Protein AF-A0A0Q4BHX9-F1 (afdb_monomer)

Radius of gyration: 12.49 Å; Cα contacts (8 Å, |Δi|>4): 129; chains: 1; bounding box: 23×34×31 Å

Solvent-accessible surface area (backbone atoms only — not comparable to full-atom values): 5194 Å² total; per-residue (Å²): 133,80,85,61,66,36,68,29,74,46,80,35,77,90,78,29,46,41,33,39,35,28,42,77,89,46,52,41,47,79,48,63,61,58,48,54,40,64,63,77,52,53,62,55,50,26,50,48,63,38,68,53,72,98,64,55,58,70,56,40,26,49,55,48,46,51,48,35,64,73,72,67,48,46,61,45,58,55,54,48,61,60,52,27,54,38,49,48,66,50,59,116

Nearest PDB structures (foldseek):
  3rr1-assembly1_B  TM=4.489E-01  e=1.534E+00  Ralstonia pickettii 12J
  3rra-assembly1_B  TM=4.461E-01  e=1.735E+00  Ralstonia pickettii 12J
  4e4f-assembly1_C-2  TM=3.589E-01  e=3.018E+00  Pectobacterium carotovorum subsp. carotovorum PC1
  3u4f-assembly2_D  TM=3.677E-01  e=3.630E+00  Roseovarius nubinhibens ISM
  4e4f-assembly1_D  TM=3.723E-01  e=3.210E+00  Pectobacterium carotovorum subsp. carotovorum PC1

Sequence (92 aa):
MGPRIRRAERKVPGGKLVQMTVDHDGAIRLTGDFFLHPEDELADLESFLSSLPRAGRDETVTLVREYVQSSGVTMIGLRPEDLADLLAEVRP

Structure (mmCIF, N/CA/C/O backbone):
data_AF-A0A0Q4BHX9-F1
#
_entry.id   AF-A0A0Q4BHX9-F1
#
loop_
_atom_site.group_PDB
_atom_site.id
_atom_site.type_symbol
_atom_site.label_atom_id
_atom_site.label_alt_id
_atom_site.label_comp_id
_atom_site.label_asym_id
_atom_site.label_entity_id
_atom_site.label_seq_id
_atom_site.pdbx_PDB_ins_code
_atom_site.Cartn_x
_atom_site.Cartn_y
_atom_site.Cartn_z
_atom_site.occupancy
_atom_site.B_iso_or_equiv
_atom_site.auth_seq_id
_atom_site.auth_comp_id
_atom_site.auth_asym_id
_atom_site.auth_atom_id
_atom_site.pdbx_PDB_model_num
ATOM 1 N N . MET A 1 1 ? 8.254 -24.458 -16.578 1.00 48.94 1 MET A N 1
ATOM 2 C CA . MET A 1 1 ? 8.784 -23.129 -16.204 1.00 48.94 1 MET A CA 1
ATOM 3 C C . MET A 1 1 ? 7.941 -22.645 -15.039 1.00 48.94 1 MET A C 1
ATOM 5 O O . MET A 1 1 ? 6.732 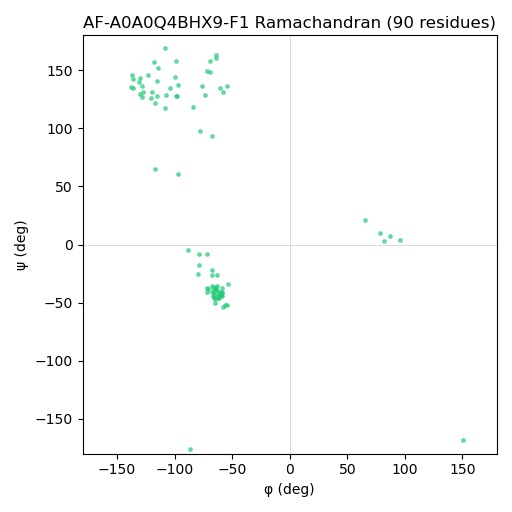-22.610 -15.198 1.00 48.94 1 MET A O 1
ATOM 9 N N . GLY A 1 2 ? 8.525 -22.424 -13.859 1.00 57.16 2 GLY A N 1
ATOM 10 C CA . GLY A 1 2 ? 7.757 -21.956 -12.696 1.00 57.16 2 GLY A CA 1
ATOM 11 C C . GLY A 1 2 ? 7.277 -20.510 -12.879 1.00 57.16 2 GLY A C 1
ATOM 12 O O . GLY A 1 2 ? 7.874 -19.788 -13.687 1.00 57.16 2 GLY A O 1
ATOM 13 N N . PRO A 1 3 ? 6.225 -20.081 -12.160 1.00 61.72 3 PRO A N 1
ATOM 14 C CA . PRO A 1 3 ? 5.775 -18.695 -12.198 1.00 61.72 3 PRO A CA 1
ATOM 15 C C . PRO A 1 3 ? 6.924 -17.773 -11.775 1.00 61.72 3 PRO A C 1
ATOM 17 O O . PRO A 1 3 ? 7.608 -18.015 -10.778 1.00 61.72 3 PRO A O 1
ATOM 20 N N . ARG A 1 4 ? 7.175 -16.726 -12.566 1.00 74.19 4 ARG A N 1
ATOM 21 C CA . ARG A 1 4 ? 8.157 -15.695 -12.221 1.00 74.19 4 ARG A CA 1
ATOM 22 C C . ARG A 1 4 ? 7.519 -14.768 -11.197 1.00 74.19 4 ARG A C 1
ATOM 24 O O . ARG A 1 4 ? 6.778 -13.870 -11.568 1.00 74.19 4 ARG A O 1
ATOM 31 N N . ILE A 1 5 ? 7.811 -15.011 -9.927 1.00 86.56 5 ILE A N 1
ATOM 32 C CA . ILE A 1 5 ? 7.422 -14.128 -8.830 1.00 86.56 5 ILE A CA 1
ATOM 33 C C . ILE A 1 5 ? 8.627 -13.252 -8.496 1.00 86.56 5 ILE A C 1
ATOM 35 O O . ILE A 1 5 ? 9.732 -13.761 -8.285 1.00 86.56 5 ILE A O 1
ATOM 39 N N . ARG A 1 6 ? 8.426 -11.937 -8.463 1.00 90.94 6 ARG A N 1
ATOM 40 C CA . ARG A 1 6 ? 9.407 -10.985 -7.932 1.00 90.94 6 ARG A CA 1
ATOM 41 C C . ARG A 1 6 ? 9.006 -10.606 -6.517 1.00 90.94 6 ARG A C 1
ATOM 43 O O . ARG A 1 6 ? 7.823 -10.515 -6.209 1.00 90.94 6 ARG A O 1
ATOM 50 N N . ARG A 1 7 ? 9.999 -10.403 -5.658 1.00 92.88 7 ARG A N 1
ATOM 51 C CA . ARG A 1 7 ? 9.798 -10.018 -4.262 1.00 92.88 7 ARG A CA 1
ATOM 52 C C . ARG A 1 7 ? 10.770 -8.919 -3.874 1.00 92.88 7 ARG A C 1
ATOM 54 O O . ARG A 1 7 ? 11.925 -8.971 -4.290 1.00 92.88 7 ARG A O 1
ATOM 61 N N . ALA A 1 8 ? 10.294 -7.9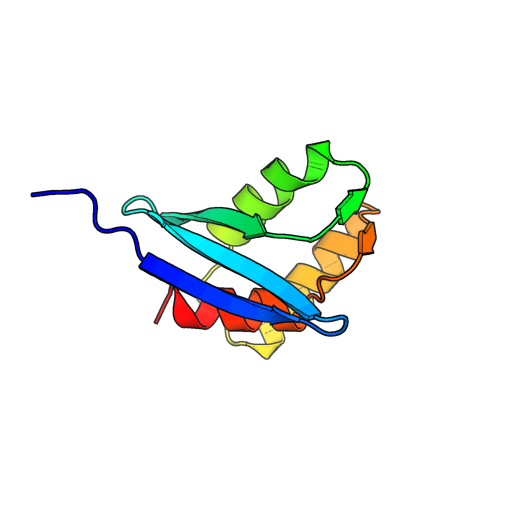87 -3.067 1.00 92.75 8 ALA A N 1
ATOM 62 C CA . ALA A 1 8 ? 11.084 -6.974 -2.392 1.00 92.75 8 ALA A CA 1
ATOM 63 C C . ALA A 1 8 ? 10.699 -6.980 -0.912 1.00 92.75 8 ALA A C 1
ATOM 65 O O . ALA A 1 8 ? 9.539 -7.206 -0.565 1.00 92.75 8 ALA A O 1
ATOM 66 N N . GLU A 1 9 ? 11.669 -6.761 -0.037 1.00 91.81 9 GLU A N 1
ATOM 67 C CA . GLU A 1 9 ? 11.465 -6.723 1.408 1.00 91.81 9 GLU A CA 1
ATOM 68 C C . GLU A 1 9 ? 12.124 -5.477 1.984 1.00 91.81 9 GLU A C 1
ATOM 70 O O . GLU A 1 9 ? 13.215 -5.079 1.576 1.00 91.81 9 GLU A O 1
ATOM 75 N N . ARG A 1 10 ? 11.447 -4.839 2.936 1.00 86.38 10 ARG A N 1
ATOM 76 C CA . ARG A 1 10 ? 11.888 -3.586 3.530 1.00 86.38 10 ARG A CA 1
ATOM 77 C C . ARG A 1 10 ? 11.677 -3.599 5.031 1.00 86.38 10 ARG A C 1
ATOM 79 O O . ARG A 1 10 ? 10.629 -3.997 5.542 1.00 86.38 10 ARG A O 1
ATOM 86 N N . LYS A 1 11 ? 12.703 -3.127 5.737 1.00 84.38 11 LYS A N 1
ATOM 87 C CA . LYS A 1 11 ? 12.625 -2.833 7.166 1.00 84.38 11 LYS A CA 1
ATOM 88 C C . LYS A 1 11 ? 12.045 -1.443 7.340 1.00 84.38 11 LYS A C 1
ATOM 90 O O . LYS A 1 11 ? 12.630 -0.459 6.894 1.00 84.38 11 LYS A O 1
ATOM 95 N N . VAL A 1 12 ? 10.903 -1.388 7.998 1.00 80.44 12 VAL A N 1
ATOM 96 C CA . VAL A 1 12 ? 10.162 -0.161 8.278 1.00 80.44 12 VAL A CA 1
ATOM 97 C C . VAL A 1 12 ? 10.450 0.305 9.716 1.00 80.44 12 VAL A C 1
ATOM 99 O O . VAL A 1 12 ? 10.910 -0.488 10.553 1.00 80.44 12 VAL A O 1
ATOM 102 N N . PRO A 1 13 ? 10.243 1.598 10.033 1.00 71.38 13 PRO A N 1
ATOM 103 C CA . PRO A 1 13 ? 10.468 2.121 11.378 1.00 71.38 13 PRO A CA 1
ATOM 104 C C . PRO A 1 13 ? 9.685 1.328 12.432 1.00 71.38 13 PRO A C 1
ATOM 106 O O . PRO A 1 13 ? 8.519 0.999 12.233 1.00 71.38 13 PRO A O 1
ATOM 109 N N . GLY A 1 14 ? 10.332 1.018 13.558 1.00 69.06 14 GLY A N 1
ATOM 110 C CA . GLY A 1 14 ? 9.775 0.133 14.591 1.00 69.06 14 GLY A CA 1
ATOM 111 C C . GLY A 1 14 ? 10.216 -1.331 14.480 1.00 69.06 14 GLY A C 1
ATOM 112 O O . GLY A 1 14 ? 9.762 -2.153 15.265 1.00 69.06 14 GLY A O 1
ATOM 113 N N . GLY A 1 15 ? 11.112 -1.664 13.540 1.00 67.44 15 GLY A N 1
ATOM 114 C CA . GLY A 1 15 ? 11.727 -2.997 13.431 1.00 67.44 15 GLY A CA 1
ATOM 115 C C . GLY A 1 15 ? 10.869 -4.039 12.711 1.00 67.44 15 GLY A C 1
ATOM 116 O O . GLY A 1 15 ? 11.284 -5.188 12.582 1.00 67.44 15 GLY A O 1
ATOM 117 N N . LYS A 1 16 ? 9.702 -3.628 12.213 1.00 80.31 16 LYS A N 1
ATOM 118 C CA . LYS A 1 16 ? 8.788 -4.458 11.433 1.00 80.31 16 LYS A CA 1
ATOM 119 C C . LYS A 1 16 ? 9.367 -4.705 10.035 1.00 80.31 16 LYS A C 1
AT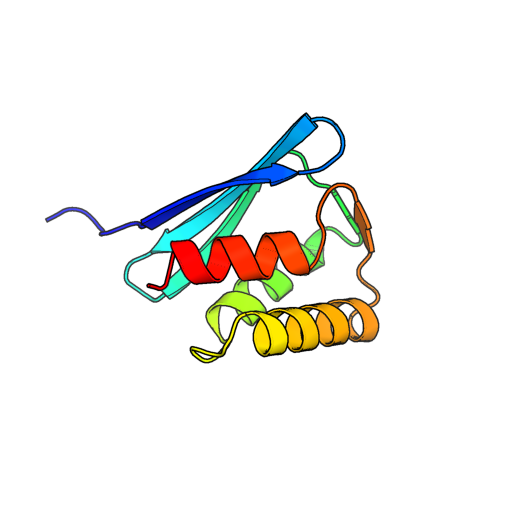OM 121 O O . LYS A 1 16 ? 10.110 -3.879 9.495 1.00 80.31 16 LYS A O 1
ATOM 126 N N . LEU A 1 17 ? 9.050 -5.858 9.454 1.00 85.12 17 LEU A N 1
ATOM 127 C CA . LEU A 1 17 ? 9.474 -6.237 8.107 1.00 85.12 17 LEU A CA 1
ATOM 128 C C . LEU A 1 17 ? 8.242 -6.358 7.221 1.00 85.12 17 LEU A C 1
ATOM 130 O O . LEU A 1 17 ? 7.289 -7.047 7.582 1.00 85.12 17 LEU A O 1
ATOM 134 N N . VAL A 1 18 ? 8.277 -5.677 6.079 1.00 91.00 18 VAL A N 1
ATOM 135 C CA . VAL A 1 18 ? 7.214 -5.697 5.074 1.00 91.00 18 VAL A CA 1
ATOM 136 C C . VAL A 1 18 ? 7.800 -6.218 3.776 1.00 91.00 18 VAL A C 1
ATOM 138 O O . VAL A 1 18 ? 8.851 -5.767 3.330 1.00 91.00 18 VAL A O 1
ATOM 141 N N . GLN A 1 19 ? 7.122 -7.180 3.175 1.00 92.94 19 GLN A N 1
ATOM 142 C CA . GLN A 1 19 ? 7.486 -7.818 1.928 1.00 92.94 19 GLN A CA 1
ATOM 143 C C . GLN A 1 19 ? 6.366 -7.606 0.913 1.00 92.94 19 GLN A C 1
ATOM 145 O O . GLN A 1 19 ? 5.213 -7.961 1.158 1.00 92.94 19 GLN A O 1
ATOM 150 N N . MET A 1 20 ? 6.737 -7.078 -0.248 1.00 94.31 20 MET A N 1
ATOM 151 C CA . MET A 1 20 ? 5.882 -6.979 -1.420 1.00 94.31 20 MET A CA 1
ATOM 152 C C . MET A 1 20 ? 6.295 -8.044 -2.428 1.00 94.31 20 MET A C 1
ATOM 154 O O . MET A 1 20 ? 7.479 -8.222 -2.717 1.00 94.31 20 MET A O 1
ATOM 158 N N . THR A 1 21 ? 5.321 -8.745 -2.988 1.00 93.88 21 THR A N 1
ATOM 159 C CA . THR A 1 21 ? 5.538 -9.688 -4.085 1.00 93.88 21 THR A CA 1
ATOM 160 C C . THR A 1 21 ? 4.673 -9.304 -5.267 1.00 93.88 21 THR A C 1
ATOM 162 O O . THR A 1 21 ? 3.577 -8.794 -5.075 1.00 93.88 21 THR A O 1
ATOM 165 N N . VAL A 1 22 ? 5.172 -9.532 -6.476 1.00 93.25 22 VAL A N 1
ATOM 166 C CA . VAL A 1 22 ? 4.403 -9.404 -7.711 1.00 93.25 22 VAL A CA 1
ATOM 167 C C . VAL A 1 22 ? 4.542 -10.692 -8.504 1.00 93.25 22 VAL A C 1
ATOM 169 O O . VAL A 1 22 ? 5.651 -11.218 -8.666 1.00 93.25 22 VAL A O 1
ATOM 172 N N . ASP A 1 23 ? 3.421 -11.231 -8.959 1.00 90.69 23 ASP A N 1
ATOM 173 C CA . ASP A 1 23 ? 3.414 -12.410 -9.815 1.00 90.69 23 ASP A CA 1
ATOM 174 C C . ASP A 1 23 ? 3.551 -12.050 -11.305 1.00 90.69 23 ASP A C 1
ATOM 176 O O . ASP A 1 23 ? 3.768 -10.898 -11.690 1.00 90.69 23 ASP A O 1
ATOM 180 N N . HIS A 1 24 ? 3.463 -13.067 -12.160 1.00 86.19 24 HIS A N 1
ATOM 181 C CA . HIS A 1 24 ? 3.559 -12.906 -13.608 1.00 86.19 24 HIS A CA 1
ATOM 182 C C . HIS A 1 24 ? 2.394 -12.138 -14.250 1.00 86.19 24 HIS A C 1
ATOM 184 O O . HIS A 1 24 ? 2.583 -11.597 -15.338 1.00 86.19 24 HIS A O 1
ATOM 190 N N . ASP A 1 25 ? 1.240 -12.074 -13.584 1.00 86.12 25 ASP A N 1
ATOM 191 C CA . ASP A 1 25 ? 0.055 -11.344 -14.040 1.00 86.12 25 ASP A CA 1
ATOM 19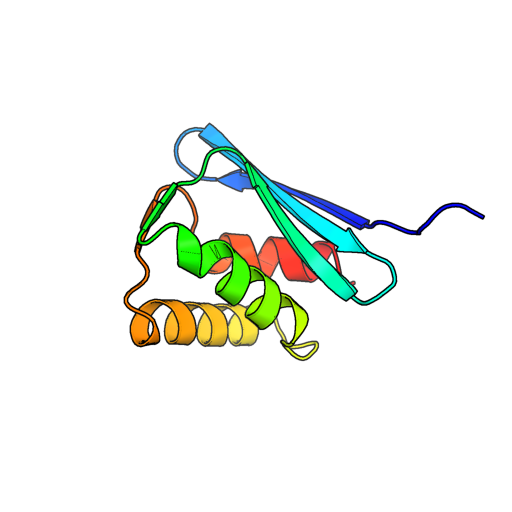2 C C . ASP A 1 25 ? 0.082 -9.885 -13.556 1.00 86.12 25 ASP A C 1
ATOM 194 O O . ASP A 1 25 ? -0.761 -9.073 -13.932 1.00 86.12 25 ASP A O 1
ATOM 198 N N . GLY A 1 26 ? 1.085 -9.525 -12.747 1.00 86.12 26 GLY A N 1
ATOM 199 C CA . GLY A 1 26 ? 1.241 -8.192 -12.181 1.00 86.12 26 GLY A CA 1
ATOM 200 C C . GLY A 1 26 ? 0.482 -7.991 -10.872 1.00 86.12 26 GLY A C 1
ATOM 201 O O . GLY A 1 26 ? 0.475 -6.857 -10.379 1.00 86.12 26 GLY A O 1
ATOM 202 N N . ALA A 1 27 ? -0.106 -9.053 -10.308 1.00 91.25 27 ALA A N 1
ATOM 203 C CA . ALA A 1 27 ? -0.837 -8.992 -9.051 1.00 91.25 27 ALA A CA 1
ATOM 204 C C . ALA A 1 27 ? 0.136 -8.848 -7.882 1.00 91.25 27 ALA A C 1
ATOM 206 O O . ALA A 1 27 ? 1.105 -9.602 -7.751 1.00 91.25 27 ALA A O 1
ATOM 207 N N . ILE A 1 28 ? -0.129 -7.853 -7.044 1.00 93.62 28 ILE A N 1
ATOM 208 C CA . ILE A 1 28 ? 0.698 -7.479 -5.906 1.00 93.62 28 ILE A CA 1
ATOM 209 C C . ILE A 1 28 ? 0.140 -8.111 -4.643 1.00 93.62 28 ILE A C 1
ATOM 211 O O . ILE A 1 28 ? -1.065 -8.097 -4.423 1.00 93.62 28 ILE A O 1
ATOM 215 N N . ARG A 1 29 ? 1.029 -8.643 -3.802 1.00 93.56 29 ARG A N 1
ATOM 216 C CA . ARG A 1 29 ? 0.694 -9.083 -2.446 1.00 93.56 29 ARG A CA 1
ATOM 217 C C . ARG A 1 29 ? 1.639 -8.493 -1.420 1.00 93.56 29 ARG A C 1
ATOM 219 O O . ARG A 1 29 ? 2.857 -8.513 -1.623 1.00 93.56 29 ARG A O 1
ATOM 226 N N . LEU A 1 30 ? 1.078 -8.026 -0.317 1.00 92.31 30 LEU A N 1
ATOM 227 C CA . LEU A 1 30 ? 1.765 -7.465 0.832 1.00 92.31 30 LEU A CA 1
ATOM 228 C C . LEU A 1 30 ? 1.705 -8.451 1.994 1.00 92.31 30 LEU A C 1
ATOM 230 O O . LEU A 1 30 ? 0.659 -8.948 2.390 1.00 92.31 30 LEU A O 1
ATOM 234 N N . THR A 1 31 ? 2.864 -8.734 2.567 1.00 91.19 31 THR A N 1
ATOM 235 C CA . THR A 1 31 ? 3.011 -9.637 3.712 1.00 91.19 31 THR A CA 1
ATOM 236 C C . THR A 1 31 ? 3.984 -9.020 4.697 1.00 91.19 31 THR A C 1
ATOM 238 O O . THR A 1 31 ? 4.919 -8.340 4.287 1.00 91.19 31 THR A O 1
ATOM 241 N N . GLY A 1 32 ? 3.792 -9.220 5.995 1.00 88.25 32 GLY A N 1
ATOM 242 C CA . GLY A 1 32 ? 4.707 -8.670 6.988 1.00 88.25 32 GLY A CA 1
ATOM 243 C C . GLY A 1 32 ? 4.044 -8.366 8.317 1.00 88.25 32 GLY A C 1
ATOM 244 O O . GLY A 1 32 ? 2.908 -8.753 8.565 1.00 88.25 32 GLY A O 1
ATOM 245 N N . ASP A 1 33 ? 4.778 -7.650 9.159 1.00 86.06 33 ASP A N 1
ATOM 246 C CA . ASP A 1 33 ? 4.329 -7.220 10.485 1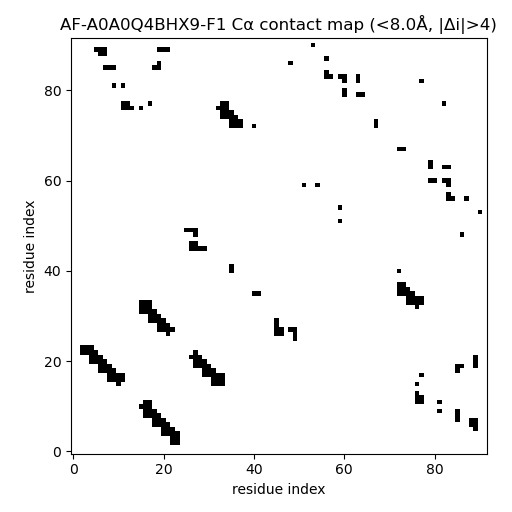.00 86.06 33 ASP A CA 1
ATOM 247 C C . ASP A 1 33 ? 3.801 -5.776 10.430 1.00 86.06 33 ASP A C 1
ATOM 249 O O . ASP A 1 33 ? 4.336 -4.860 11.055 1.00 86.06 33 ASP A O 1
ATOM 253 N N . PHE A 1 34 ? 2.765 -5.538 9.632 1.00 87.56 34 PHE A N 1
ATOM 254 C CA . PHE A 1 34 ? 2.045 -4.264 9.596 1.00 87.56 34 PHE A CA 1
ATOM 255 C C . PHE A 1 34 ? 0.593 -4.490 10.008 1.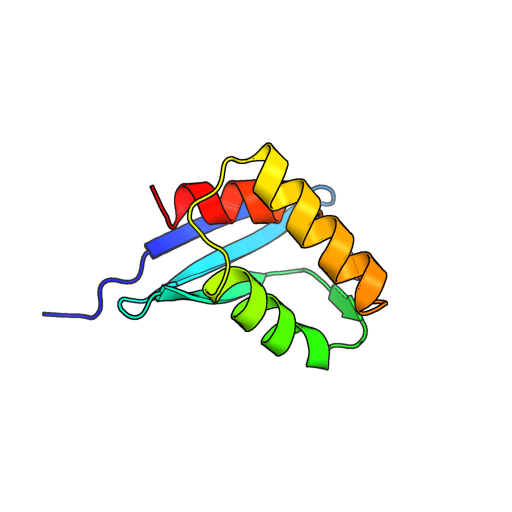00 87.56 34 PHE A C 1
ATOM 257 O O . PHE A 1 34 ? 0.075 -5.597 9.901 1.00 87.56 34 PHE A O 1
ATOM 264 N N . PHE A 1 35 ? -0.058 -3.434 10.486 1.00 87.25 35 PHE A N 1
ATOM 265 C CA . PHE A 1 35 ? -1.495 -3.462 10.738 1.00 87.25 35 PHE A CA 1
ATOM 266 C C . PHE A 1 35 ? -2.185 -2.477 9.808 1.00 87.25 35 PHE A C 1
ATOM 268 O O . PHE A 1 35 ? -1.670 -1.383 9.560 1.00 87.25 35 PHE A O 1
ATOM 275 N N . LEU A 1 36 ? -3.347 -2.874 9.310 1.00 89.56 36 LEU A N 1
ATOM 276 C CA . LEU A 1 36 ? -4.199 -2.063 8.460 1.00 89.56 36 LEU A CA 1
ATOM 277 C C . LEU A 1 36 ? -5.610 -2.120 9.045 1.00 89.56 36 LEU A C 1
ATOM 279 O O . LEU A 1 36 ? -6.087 -3.197 9.396 1.00 89.56 36 LEU A O 1
ATOM 283 N N . HIS A 1 37 ? -6.228 -0.959 9.238 1.00 88.75 37 HIS A N 1
ATOM 284 C CA . HIS A 1 37 ? -7.589 -0.865 9.751 1.00 88.75 37 HIS A CA 1
ATOM 285 C C . HIS A 1 37 ? -8.440 0.027 8.838 1.00 88.75 37 HIS A C 1
ATOM 287 O O . HIS A 1 37 ? -8.036 1.173 8.609 1.00 88.75 37 HIS A O 1
ATOM 293 N N . PRO A 1 38 ? -9.600 -0.458 8.362 1.00 91.50 38 PRO A N 1
ATOM 294 C CA . PRO A 1 38 ? -10.129 -1.824 8.534 1.00 91.50 38 PRO A CA 1
ATOM 295 C C . PRO A 1 38 ? -9.311 -2.872 7.756 1.00 91.50 38 PRO A C 1
ATOM 297 O O . PRO A 1 38 ? -8.734 -2.557 6.726 1.00 91.50 38 PRO A O 1
ATOM 300 N N . GLU A 1 39 ? -9.217 -4.107 8.255 1.00 88.19 39 GLU A N 1
ATOM 301 C CA . GLU A 1 39 ? -8.319 -5.131 7.682 1.00 88.19 39 GLU A CA 1
ATOM 302 C C . GLU A 1 39 ? -8.727 -5.598 6.276 1.00 88.19 39 GLU A C 1
ATOM 304 O O . GLU A 1 39 ? -7.868 -5.979 5.479 1.00 88.19 39 GLU A O 1
ATOM 309 N N . ASP A 1 40 ? -10.016 -5.493 5.950 1.00 87.81 40 ASP A N 1
ATOM 310 C CA . ASP A 1 40 ? -10.580 -5.861 4.649 1.00 87.81 40 ASP A CA 1
ATOM 311 C C . ASP A 1 40 ? -10.019 -5.008 3.493 1.00 87.81 40 ASP A C 1
ATOM 313 O O . ASP A 1 40 ? -9.887 -5.488 2.369 1.00 87.81 40 ASP A O 1
ATOM 317 N N . GLU A 1 41 ? -9.576 -3.780 3.784 1.00 91.75 41 GLU A N 1
ATOM 318 C CA . GLU A 1 41 ? -9.008 -2.845 2.801 1.00 91.75 41 GLU A CA 1
ATOM 319 C C . GLU A 1 41 ? -7.613 -3.258 2.312 1.00 91.75 41 GLU A C 1
ATOM 321 O O . GLU A 1 41 ? -7.078 -2.662 1.375 1.00 91.75 41 GLU A O 1
ATOM 326 N N . LEU A 1 42 ? -6.992 -4.277 2.919 1.00 90.88 42 LEU A N 1
ATOM 327 C CA . LEU A 1 42 ? -5.720 -4.803 2.431 1.00 90.88 42 LEU A CA 1
ATOM 328 C C . LEU A 1 42 ? -5.854 -5.347 1.001 1.00 90.88 42 LEU A C 1
ATOM 330 O O . LEU A 1 42 ? -4.984 -5.088 0.170 1.00 90.88 42 LEU A O 1
ATOM 334 N N . ALA A 1 43 ? -6.948 -6.053 0.701 1.00 92.06 43 ALA A N 1
ATOM 335 C CA . ALA A 1 43 ? -7.190 -6.606 -0.631 1.00 92.06 43 ALA A CA 1
ATOM 336 C C . ALA A 1 43 ? -7.419 -5.501 -1.679 1.00 92.06 43 ALA A C 1
ATOM 338 O O . ALA A 1 43 ? -6.936 -5.597 -2.814 1.00 92.06 43 ALA A O 1
ATOM 339 N N . ASP A 1 44 ? -8.109 -4.428 -1.289 1.00 92.88 44 ASP A N 1
ATOM 340 C CA . ASP A 1 44 ? -8.334 -3.267 -2.149 1.00 92.88 44 ASP A CA 1
ATOM 341 C C . ASP A 1 44 ? -7.044 -2.467 -2.361 1.00 92.88 44 ASP A C 1
ATOM 343 O O . ASP A 1 44 ? -6.745 -2.076 -3.490 1.00 92.88 44 ASP A O 1
ATOM 347 N N . LEU A 1 45 ? -6.202 -2.326 -1.330 1.00 91.94 45 LEU A N 1
ATOM 348 C CA . LEU A 1 45 ? -4.874 -1.722 -1.447 1.00 91.94 45 LEU A CA 1
ATOM 349 C C . LEU A 1 45 ? -3.966 -2.525 -2.392 1.00 91.94 45 LEU A C 1
ATOM 351 O O . LEU A 1 45 ? -3.300 -1.949 -3.253 1.00 91.94 45 LEU A O 1
ATOM 355 N N . GLU A 1 46 ? -3.926 -3.851 -2.257 1.00 94.06 46 GLU A N 1
ATOM 356 C CA . GLU A 1 46 ? -3.174 -4.737 -3.154 1.00 94.06 46 GLU A CA 1
ATOM 357 C C . GLU A 1 46 ? -3.651 -4.607 -4.608 1.00 94.06 46 GLU A C 1
ATOM 359 O O . GLU A 1 46 ? -2.836 -4.492 -5.533 1.00 94.06 46 GLU A O 1
ATOM 364 N N . SER A 1 47 ? -4.968 -4.555 -4.813 1.00 93.19 47 SER A N 1
ATOM 365 C CA . SER A 1 47 ? -5.587 -4.361 -6.128 1.00 93.19 47 SER A CA 1
ATOM 366 C C . SER A 1 47 ? -5.271 -2.981 -6.707 1.00 93.19 47 SER A C 1
ATOM 368 O O . SER A 1 47 ? -4.880 -2.870 -7.872 1.00 93.19 47 SER A O 1
ATOM 370 N N . PHE A 1 48 ? -5.345 -1.934 -5.884 1.00 93.31 48 PHE A N 1
ATOM 371 C CA . PHE A 1 48 ? -4.974 -0.571 -6.240 1.00 93.31 48 PHE A CA 1
ATOM 372 C C . PHE A 1 48 ? -3.516 -0.505 -6.702 1.00 93.31 48 PHE A C 1
ATOM 374 O O . PHE A 1 48 ? -3.257 -0.096 -7.834 1.00 93.31 48 PHE A O 1
ATOM 381 N N . LEU A 1 49 ? -2.573 -1.001 -5.895 1.00 92.38 49 LEU A N 1
ATOM 382 C CA . LEU A 1 49 ? -1.148 -1.048 -6.242 1.00 92.38 49 LEU A CA 1
ATOM 383 C C . LEU A 1 49 ? -0.899 -1.853 -7.526 1.00 92.38 49 LEU A C 1
ATOM 385 O O . LEU A 1 49 ? -0.061 -1.476 -8.349 1.00 92.38 49 LEU A O 1
ATOM 389 N N . SER A 1 50 ? -1.640 -2.946 -7.724 1.00 92.69 50 SER A N 1
ATOM 390 C CA . SER A 1 50 ? -1.563 -3.754 -8.944 1.00 92.69 50 SER A CA 1
ATOM 391 C C . SER A 1 50 ? -2.014 -2.965 -10.177 1.00 92.69 50 SER A C 1
ATOM 393 O O . SER A 1 50 ? -1.394 -3.080 -11.236 1.00 92.69 50 SER A O 1
ATOM 395 N N . SER A 1 51 ? -3.044 -2.130 -10.029 1.00 91.94 51 SER A N 1
ATOM 396 C CA . SER A 1 51 ? -3.606 -1.297 -11.098 1.00 91.94 51 SER A CA 1
ATOM 397 C C . SER A 1 51 ? -2.801 -0.030 -11.406 1.00 91.94 51 SER A C 1
ATOM 399 O O . SER A 1 51 ? -2.967 0.546 -12.482 1.00 91.94 51 SER A O 1
ATOM 401 N N . LEU A 1 52 ? -1.916 0.399 -10.496 1.00 90.38 52 LEU A N 1
ATOM 402 C CA . LEU A 1 52 ? -1.146 1.625 -10.677 1.00 90.38 52 LEU A CA 1
ATOM 403 C C . LEU A 1 52 ? -0.264 1.552 -11.935 1.00 90.38 52 LEU A C 1
ATOM 405 O O . LEU A 1 52 ? 0.435 0.548 -12.144 1.00 90.38 52 LEU A O 1
ATOM 409 N N . PRO A 1 53 ? -0.244 2.618 -12.761 1.00 85.81 53 PRO A N 1
ATOM 410 C CA . PRO A 1 53 ? 0.677 2.704 -13.881 1.00 85.81 53 PRO A CA 1
ATOM 411 C C . PRO A 1 53 ? 2.124 2.744 -13.379 1.00 85.81 53 PRO A C 1
ATOM 413 O O . PRO A 1 53 ? 2.405 3.080 -12.228 1.00 85.81 53 PRO A O 1
ATOM 416 N N . ARG A 1 54 ? 3.072 2.419 -14.264 1.00 82.50 54 ARG A N 1
ATOM 417 C CA . ARG A 1 54 ? 4.497 2.645 -13.994 1.00 82.50 54 ARG A CA 1
ATOM 418 C C . ARG A 1 54 ? 4.753 4.149 -13.944 1.00 82.50 54 ARG A C 1
ATOM 420 O O . ARG A 1 54 ? 4.957 4.781 -14.976 1.00 82.50 54 ARG A O 1
ATOM 427 N N . ALA A 1 55 ? 4.700 4.681 -12.736 1.00 82.38 55 ALA A N 1
ATOM 428 C CA . ALA A 1 55 ? 4.909 6.077 -12.411 1.00 82.38 55 ALA A CA 1
ATOM 429 C C . ALA A 1 55 ? 6.250 6.270 -11.693 1.00 82.38 55 ALA A C 1
ATOM 431 O O . ALA A 1 55 ? 6.900 5.313 -11.261 1.00 82.38 55 ALA A O 1
ATOM 432 N N . GLY A 1 56 ? 6.664 7.528 -11.550 1.00 87.12 56 GLY A N 1
ATOM 433 C CA . GLY A 1 56 ? 7.794 7.867 -10.691 1.00 87.12 56 GLY A CA 1
ATOM 434 C C . GLY A 1 56 ? 7.508 7.545 -9.220 1.00 87.12 56 GLY A C 1
ATOM 435 O O . GLY A 1 56 ? 6.356 7.398 -8.799 1.00 87.12 56 GLY A O 1
ATOM 436 N N . ARG A 1 57 ? 8.570 7.482 -8.410 1.00 88.00 57 ARG A N 1
ATOM 437 C CA . ARG A 1 57 ? 8.464 7.261 -6.960 1.00 88.00 57 ARG A CA 1
ATOM 438 C C . ARG A 1 57 ? 7.542 8.288 -6.298 1.00 88.00 57 ARG A C 1
ATOM 440 O O . ARG A 1 57 ? 6.616 7.899 -5.598 1.00 88.00 57 ARG A O 1
ATOM 447 N N . ASP A 1 58 ? 7.769 9.579 -6.533 1.00 89.88 58 ASP A N 1
ATOM 448 C CA . ASP A 1 58 ? 7.006 10.658 -5.885 1.00 89.88 58 ASP A CA 1
ATOM 449 C C . ASP A 1 58 ? 5.523 10.665 -6.284 1.00 89.88 58 ASP A C 1
ATOM 451 O O . ASP A 1 58 ? 4.644 10.898 -5.451 1.00 89.88 58 ASP A O 1
ATOM 455 N N . GLU A 1 59 ? 5.231 10.337 -7.541 1.00 91.81 59 GLU A N 1
ATOM 456 C CA . GLU A 1 59 ? 3.863 10.196 -8.042 1.00 91.81 59 GLU A CA 1
ATOM 457 C C . GLU A 1 59 ? 3.160 9.004 -7.383 1.00 91.81 59 GLU A C 1
ATOM 459 O O . GLU A 1 59 ? 2.056 9.146 -6.863 1.00 91.81 59 GLU A O 1
ATOM 464 N N . THR A 1 60 ? 3.842 7.860 -7.277 1.00 92.38 60 THR A N 1
ATOM 465 C CA . THR A 1 60 ? 3.330 6.683 -6.558 1.00 92.38 60 THR A CA 1
ATOM 466 C C . THR A 1 60 ? 3.043 7.003 -5.089 1.00 92.38 60 THR A C 1
ATOM 468 O O . THR A 1 60 ? 1.986 6.642 -4.579 1.00 92.38 60 THR A O 1
ATOM 471 N N . VAL A 1 61 ? 3.946 7.715 -4.402 1.00 93.31 61 VAL A N 1
ATOM 472 C CA . VAL A 1 61 ? 3.727 8.143 -3.007 1.00 93.31 61 VAL A CA 1
ATOM 473 C C . VAL A 1 61 ? 2.480 9.012 -2.888 1.00 93.31 61 VAL A C 1
ATOM 475 O O . VAL A 1 61 ? 1.718 8.855 -1.934 1.00 93.31 61 VAL A O 1
ATOM 478 N N . THR A 1 62 ? 2.268 9.915 -3.845 1.00 93.81 62 THR A N 1
ATOM 479 C CA . THR A 1 62 ? 1.105 10.808 -3.868 1.00 93.81 62 THR A CA 1
ATOM 480 C C . THR A 1 62 ? -0.182 10.007 -4.040 1.00 93.81 62 THR A C 1
ATOM 482 O O . THR A 1 62 ? -1.073 10.117 -3.204 1.00 93.81 62 THR A O 1
ATOM 485 N N . LEU A 1 63 ? -0.229 9.110 -5.029 1.00 93.25 63 LEU A N 1
ATOM 486 C CA . LEU A 1 63 ? -1.385 8.252 -5.303 1.00 93.25 63 LEU A CA 1
ATOM 487 C C . LEU A 1 63 ? -1.735 7.348 -4.112 1.00 93.25 63 LEU A C 1
ATOM 489 O O . LEU A 1 63 ? -2.899 7.231 -3.738 1.00 93.25 63 LEU A O 1
ATOM 493 N N . VAL A 1 64 ? -0.732 6.741 -3.468 1.00 92.25 64 VAL A N 1
ATOM 494 C CA . VAL A 1 64 ? -0.945 5.912 -2.271 1.00 92.25 64 VAL A CA 1
ATOM 495 C C . VAL A 1 64 ? -1.445 6.756 -1.097 1.00 92.25 64 VAL A C 1
ATOM 497 O O . VAL A 1 64 ? -2.337 6.322 -0.373 1.00 92.25 64 VAL A O 1
ATOM 500 N N . ARG A 1 65 ? -0.908 7.966 -0.894 1.00 92.12 65 ARG A N 1
ATOM 501 C CA . ARG A 1 65 ? -1.396 8.877 0.155 1.00 92.12 65 ARG A CA 1
ATOM 502 C C . ARG A 1 65 ? -2.852 9.270 -0.071 1.00 92.12 65 ARG A C 1
ATOM 504 O O . ARG A 1 65 ? -3.627 9.221 0.880 1.00 92.12 65 ARG A O 1
ATOM 511 N N . GLU A 1 66 ? -3.216 9.629 -1.298 1.00 92.69 66 GLU A N 1
ATOM 512 C CA . GLU A 1 66 ? -4.592 9.981 -1.655 1.00 92.69 66 GLU A CA 1
ATOM 513 C C . GLU A 1 66 ? -5.545 8.801 -1.455 1.00 92.69 66 GLU A C 1
ATOM 515 O O . GLU A 1 66 ? -6.602 8.978 -0.853 1.00 92.69 66 GLU A O 1
ATOM 520 N N . TYR A 1 67 ? -5.147 7.591 -1.866 1.00 91.81 67 TYR A N 1
ATOM 521 C CA . TYR A 1 67 ? -5.921 6.371 -1.626 1.00 91.81 67 TYR A CA 1
ATOM 522 C C . TYR A 1 67 ? -6.192 6.161 -0.133 1.00 91.81 67 TYR A C 1
ATOM 524 O O . TYR A 1 67 ? -7.337 6.036 0.284 1.00 91.81 67 TYR A O 1
ATOM 532 N N . VAL A 1 68 ? -5.147 6.203 0.698 1.00 90.06 68 VAL A N 1
ATOM 533 C CA . VAL A 1 68 ? -5.257 5.989 2.151 1.00 90.06 68 VAL A CA 1
ATOM 534 C C . VAL A 1 68 ? -6.168 7.034 2.802 1.00 90.06 68 VAL A C 1
ATOM 536 O O . VAL A 1 68 ? -6.983 6.696 3.659 1.00 90.06 68 VAL A O 1
ATOM 539 N N . GLN A 1 69 ? -6.066 8.296 2.374 1.00 90.00 69 GLN A N 1
ATOM 540 C CA . GLN A 1 69 ? -6.933 9.373 2.854 1.00 90.00 69 GLN A CA 1
ATOM 541 C C . GLN A 1 69 ? -8.386 9.203 2.400 1.00 90.00 69 GLN A C 1
ATOM 543 O O . GLN A 1 69 ? -9.296 9.439 3.192 1.00 90.00 69 GLN A O 1
ATOM 548 N N . SER A 1 70 ? -8.606 8.792 1.150 1.00 90.69 70 SER A N 1
ATOM 549 C CA . SER A 1 70 ? -9.939 8.615 0.568 1.00 90.69 70 SER A CA 1
ATOM 550 C C . SER A 1 70 ? -10.664 7.393 1.130 1.00 90.69 70 SER A C 1
ATOM 552 O O . SER A 1 70 ? -11.860 7.471 1.397 1.00 90.69 70 SER A O 1
ATOM 554 N N . SER A 1 71 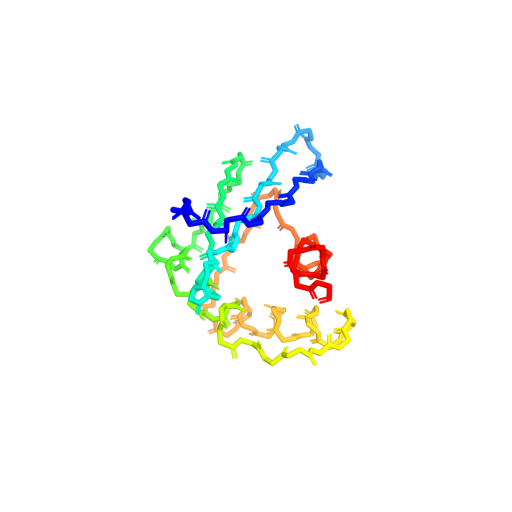? -9.957 6.280 1.327 1.00 87.31 71 SER A N 1
ATOM 555 C CA . SER A 1 71 ? -10.519 5.046 1.885 1.00 87.31 71 SER A CA 1
ATOM 556 C C . SER A 1 71 ? -10.663 5.093 3.411 1.00 87.31 71 SER A C 1
ATOM 558 O O . SER A 1 71 ? -11.248 4.195 4.007 1.00 87.31 71 SER A O 1
ATOM 560 N N . GLY A 1 72 ? -10.130 6.126 4.076 1.00 87.25 72 GLY A N 1
ATOM 561 C CA . GLY A 1 72 ? -10.146 6.222 5.540 1.00 87.25 72 GLY A CA 1
ATOM 562 C C . GLY A 1 72 ? -9.314 5.133 6.227 1.00 87.25 72 GLY A C 1
ATOM 563 O O . GLY A 1 72 ? -9.525 4.833 7.403 1.00 87.25 72 GLY A O 1
ATOM 564 N N . VAL A 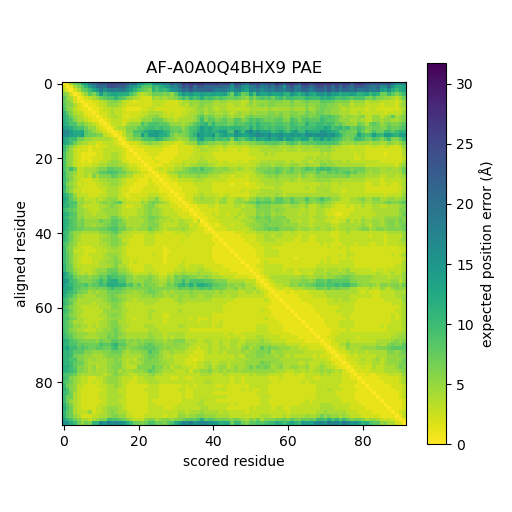1 73 ? -8.370 4.540 5.495 1.00 89.50 73 VAL A N 1
ATOM 565 C CA . VAL A 1 73 ? -7.525 3.449 5.971 1.00 89.50 73 VAL A CA 1
ATOM 566 C C . VAL A 1 73 ? -6.451 3.998 6.897 1.00 89.50 73 VAL A C 1
ATOM 568 O O . VAL A 1 73 ? -5.780 4.986 6.605 1.00 89.50 73 VAL A O 1
ATOM 571 N N . THR A 1 74 ? -6.230 3.312 8.012 1.00 88.94 74 THR A N 1
ATOM 572 C CA . THR A 1 74 ? -5.106 3.591 8.905 1.00 88.94 74 THR A CA 1
ATOM 573 C C . THR A 1 74 ? -4.080 2.475 8.799 1.00 88.94 74 THR A C 1
ATOM 575 O O . THR A 1 74 ? -4.355 1.330 9.151 1.00 88.94 74 THR A O 1
ATOM 578 N N . MET A 1 75 ? -2.875 2.818 8.343 1.00 88.62 75 MET A N 1
ATOM 579 C CA . MET A 1 75 ? -1.732 1.906 8.304 1.00 88.62 75 MET A CA 1
ATOM 580 C C . MET A 1 75 ? -0.818 2.157 9.505 1.00 88.62 75 MET A C 1
ATOM 582 O O . MET A 1 75 ? -0.382 3.283 9.744 1.00 88.62 75 MET A O 1
ATOM 586 N N . ILE A 1 76 ? -0.496 1.104 10.255 1.00 86.44 76 ILE A N 1
ATOM 587 C CA . ILE A 1 76 ? 0.370 1.169 11.436 1.00 86.44 76 ILE A CA 1
ATOM 588 C C . ILE A 1 76 ? 1.616 0.331 11.173 1.00 86.44 76 ILE A C 1
ATOM 590 O O . ILE A 1 76 ? 1.547 -0.874 10.923 1.00 86.44 76 ILE A O 1
ATOM 594 N N . GLY A 1 77 ? 2.777 0.979 11.267 1.00 84.62 77 GLY A N 1
ATOM 595 C CA . GLY A 1 77 ? 4.059 0.352 10.951 1.00 84.62 77 GLY A CA 1
ATOM 596 C C . GLY A 1 77 ? 4.344 0.248 9.453 1.00 84.62 77 GLY A C 1
ATOM 597 O O . GLY A 1 77 ? 5.310 -0.398 9.086 1.00 84.62 77 GLY A O 1
ATOM 598 N N . LEU A 1 78 ? 3.549 0.891 8.595 1.00 86.31 78 LEU A N 1
ATOM 599 C CA . LEU A 1 78 ? 3.776 0.983 7.155 1.00 86.31 78 LEU A CA 1
ATOM 600 C C . LEU A 1 78 ? 3.520 2.421 6.705 1.00 86.31 78 LEU A C 1
ATOM 602 O O . LEU A 1 78 ? 2.524 3.020 7.114 1.00 86.31 78 LEU A O 1
ATOM 606 N N . ARG A 1 79 ? 4.410 2.980 5.880 1.00 88.81 79 ARG A N 1
ATOM 607 C CA . ARG A 1 79 ? 4.233 4.322 5.316 1.00 88.81 79 ARG A CA 1
ATOM 608 C C . ARG A 1 79 ? 4.062 4.257 3.795 1.00 88.81 79 ARG A C 1
ATOM 610 O O . ARG A 1 79 ? 4.621 3.358 3.164 1.00 88.81 79 ARG A O 1
ATOM 617 N N . PRO A 1 80 ? 3.350 5.222 3.187 1.00 90.44 80 PRO A N 1
ATOM 618 C CA . PRO A 1 80 ? 3.196 5.308 1.733 1.00 90.44 80 PRO A CA 1
ATOM 619 C C . PRO A 1 80 ? 4.527 5.312 0.966 1.00 90.44 80 PRO A C 1
ATOM 621 O O . PRO A 1 80 ? 4.624 4.745 -0.118 1.00 90.44 80 PRO A O 1
ATOM 624 N N . GLU A 1 81 ? 5.575 5.911 1.536 1.00 90.94 81 GLU A N 1
ATOM 625 C CA . GLU A 1 81 ? 6.919 5.929 0.953 1.00 90.94 81 GLU A CA 1
ATOM 626 C C . GLU A 1 81 ? 7.536 4.533 0.870 1.00 90.94 81 GLU A C 1
ATOM 628 O O . GLU A 1 81 ? 8.176 4.207 -0.128 1.0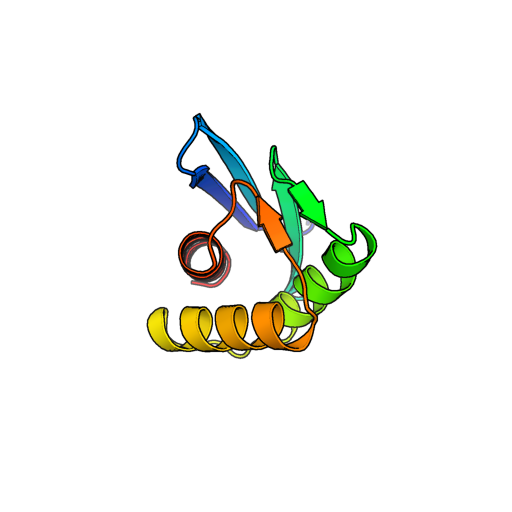0 90.94 81 GLU A O 1
ATOM 633 N N . ASP A 1 82 ? 7.317 3.704 1.894 1.00 90.75 82 ASP A N 1
ATOM 634 C CA . ASP A 1 82 ? 7.834 2.338 1.929 1.00 90.75 82 ASP A CA 1
ATOM 635 C C . ASP A 1 82 ? 7.140 1.474 0.857 1.00 90.75 82 ASP A C 1
ATOM 637 O O . ASP A 1 82 ? 7.791 0.645 0.221 1.00 90.75 82 ASP A O 1
ATOM 641 N N . LEU A 1 83 ? 5.844 1.712 0.601 1.00 90.50 83 LEU A N 1
ATOM 642 C CA . LEU A 1 83 ? 5.093 1.067 -0.483 1.00 90.50 83 LEU A CA 1
ATOM 643 C C . LEU A 1 83 ? 5.601 1.474 -1.867 1.00 90.50 83 LEU A C 1
ATOM 645 O O . LEU A 1 83 ? 5.796 0.606 -2.714 1.00 90.50 83 LEU A O 1
ATOM 649 N N . ALA A 1 84 ? 5.838 2.766 -2.096 1.00 91.81 84 ALA A N 1
ATOM 650 C CA . ALA A 1 84 ? 6.352 3.249 -3.375 1.00 91.81 84 ALA A CA 1
ATOM 651 C C . ALA A 1 84 ? 7.748 2.688 -3.683 1.00 91.81 84 ALA A C 1
ATOM 653 O O . ALA A 1 84 ? 8.023 2.291 -4.815 1.00 91.81 84 ALA A O 1
ATOM 654 N N . ASP A 1 85 ? 8.609 2.610 -2.668 1.00 90.56 85 ASP A N 1
ATOM 655 C CA . ASP A 1 85 ? 9.936 2.017 -2.804 1.00 90.56 85 ASP A CA 1
ATOM 656 C C . ASP A 1 85 ? 9.870 0.515 -3.119 1.00 90.56 85 ASP A C 1
ATOM 658 O O . ASP A 1 85 ? 10.525 0.045 -4.049 1.00 90.56 85 ASP A O 1
ATOM 662 N N . LEU A 1 86 ? 9.045 -0.237 -2.380 1.00 91.62 86 LEU A N 1
ATOM 663 C CA . LEU A 1 86 ? 8.816 -1.660 -2.639 1.00 91.62 86 LEU A CA 1
ATOM 664 C C . LEU A 1 86 ? 8.265 -1.893 -4.053 1.00 91.62 86 LEU A C 1
ATOM 666 O O . LEU A 1 86 ? 8.722 -2.804 -4.745 1.00 91.62 86 LEU A O 1
ATOM 670 N N . LEU A 1 87 ? 7.325 -1.051 -4.495 1.00 91.31 87 LEU A N 1
ATOM 671 C CA . LEU A 1 87 ? 6.716 -1.136 -5.820 1.00 91.31 87 LEU A CA 1
ATOM 672 C C . LEU A 1 87 ? 7.754 -0.942 -6.932 1.00 91.31 87 LEU A C 1
ATOM 674 O O . LEU A 1 87 ? 7.774 -1.712 -7.894 1.00 91.31 87 LEU A O 1
ATOM 678 N N . ALA A 1 88 ? 8.636 0.048 -6.781 1.00 89.56 88 ALA A N 1
ATOM 679 C CA . ALA A 1 88 ? 9.715 0.317 -7.726 1.00 89.56 88 ALA A CA 1
ATOM 680 C C . ALA A 1 88 ? 10.715 -0.851 -7.824 1.00 89.56 88 ALA A C 1
ATOM 682 O O . ALA A 1 88 ? 11.202 -1.158 -8.910 1.00 89.56 88 ALA A O 1
ATOM 683 N N . GLU A 1 89 ? 10.989 -1.546 -6.716 1.00 89.62 89 GLU A N 1
ATOM 684 C CA . GLU A 1 89 ? 11.882 -2.712 -6.703 1.00 89.62 89 GLU A CA 1
ATOM 685 C C . GLU A 1 89 ? 11.265 -3.952 -7.366 1.00 89.62 89 GLU A C 1
ATOM 687 O O . GLU A 1 89 ? 11.962 -4.703 -8.055 1.00 89.62 89 GLU A O 1
ATOM 692 N N . VAL A 1 90 ? 9.959 -4.189 -7.189 1.00 89.50 90 VAL A N 1
ATOM 693 C CA . VAL A 1 90 ? 9.286 -5.340 -7.817 1.00 89.50 90 VAL A CA 1
ATOM 694 C C . VAL A 1 90 ? 8.937 -5.090 -9.292 1.00 89.50 90 VAL A C 1
ATOM 696 O O . VAL A 1 90 ? 8.886 -6.040 -10.085 1.00 89.50 90 VAL A O 1
ATOM 699 N N . ARG A 1 91 ? 8.770 -3.818 -9.687 1.00 83.75 91 ARG A N 1
ATOM 700 C CA . ARG A 1 91 ? 8.528 -3.352 -11.066 1.00 83.75 91 ARG A CA 1
ATOM 701 C C . ARG A 1 91 ? 9.673 -2.449 -11.588 1.00 83.75 91 ARG A C 1
ATOM 703 O O . ARG A 1 91 ? 9.407 -1.293 -11.911 1.00 83.75 91 ARG A O 1
ATOM 710 N N . PRO A 1 92 ? 10.907 -2.967 -11.757 1.00 64.19 92 PRO A N 1
ATOM 711 C CA . PRO A 1 92 ? 11.993 -2.255 -12.431 1.00 64.19 92 PRO A CA 1
ATOM 712 C C . PRO A 1 92 ? 11.652 -2.013 -13.896 1.00 64.19 92 PRO A C 1
ATOM 714 O O . PRO A 1 92 ? 10.970 -2.881 -14.503 1.00 64.19 92 PRO A O 1
#

Secondary structure (DSSP, 8-state):
-----EEEEEEPTTS-EEEEEE-TT--EEEEES-EEESTTHHHHHHHHHHH--S--HHHHHHHHHHHHHHHT-EEES--HHHHHHHHHHH--

Mean predicted aligned error: 4.66 Å

pLDDT: mean 87.53, std 8.13, range [48.94, 94.31]

Foldseek 3Di:
DDWDKFKDWDQFPPRKIWMWIATPLQQIAIDIPKDKPVPVCNNVLSVQLSPDDPDDLVVQLVSSVVVCVVVVMDIGRDHSSNVSVRSVRNVD